Protein AF-0000000082636073 (afdb_homodimer)

Sequence (142 aa):
APAMPDKCCFNFQMRRIKKDNIVDCYATSPECPHRAVIFKVKNGKEICAQASRAWVKHYQETFKVSSFSLPAPAMPDKCCFNFQMRRIKKDNIVDCYATSPECPHRAVIFKVKNGKEICAQASRAWVKHYQETFKVSSFSLP

pLDDT: mean 90.77, std 14.3, range [39.78, 98.69]

Foldseek 3Di:
DDPDDWDEDPDADDDDDDLQQFDAKDWTDPPHPATWMWTQGPVGDIGTHHCPDDVNVVSNVVRVVVVVPPD/DDPDDWDEDPDADDDDDDLQQFDAKDWTDPPHPATWMWTQGPVGDIGTHHCPDDVNVVSNVVRVVVVVPPD

Structure (mmCIF, N/CA/C/O backbone):
data_AF-0000000082636073-model_v1
#
loop_
_entity.id
_entity.type
_entity.pdbx_description
1 polymer 'C-C motif chemokine'
#
loop_
_atom_site.group_PDB
_atom_site.id
_atom_site.type_symbol
_atom_site.label_atom_id
_atom_site.label_alt_id
_atom_site.label_comp_id
_atom_site.label_asym_id
_atom_site.label_entity_id
_atom_site.label_seq_id
_atom_site.pdbx_PDB_ins_code
_atom_site.Cartn_x
_atom_site.Cartn_y
_atom_site.Cartn_z
_atom_site.occupancy
_atom_site.B_iso_or_equiv
_atom_site.auth_seq_id
_atom_site.auth_comp_id
_atom_site.auth_asym_id
_atom_site.auth_atom_id
_atom_site.pdbx_PDB_model_num
ATOM 1 N N . ALA A 1 1 ? 13.719 11.953 2.66 1 72.88 1 ALA A N 1
ATOM 2 C CA . ALA A 1 1 ? 12.773 11.281 1.779 1 72.88 1 ALA A CA 1
ATOM 3 C C . ALA A 1 1 ? 11.359 11.32 2.365 1 72.88 1 ALA A C 1
ATOM 5 O O . ALA A 1 1 ? 11.188 11.266 3.584 1 72.88 1 ALA A O 1
ATOM 6 N N . PRO A 1 2 ? 10.391 11.516 1.385 1 85.62 2 PRO A N 1
ATOM 7 C CA . PRO A 1 2 ? 9.039 11.539 1.944 1 85.62 2 PRO A CA 1
ATOM 8 C C . PRO A 1 2 ? 8.656 10.227 2.627 1 85.62 2 PRO A C 1
ATOM 10 O O . PRO A 1 2 ? 9.148 9.164 2.242 1 85.62 2 PRO A O 1
ATOM 13 N N . ALA A 1 3 ? 7.93 10.289 3.734 1 96.31 3 ALA A N 1
ATOM 14 C CA . ALA A 1 3 ? 7.395 9.117 4.414 1 96.31 3 ALA A CA 1
ATOM 15 C C . ALA A 1 3 ? 6.281 8.469 3.594 1 96.31 3 ALA A C 1
ATOM 17 O O . ALA A 1 3 ? 5.102 8.766 3.801 1 96.31 3 ALA A O 1
ATOM 18 N N . MET A 1 4 ? 6.625 7.574 2.715 1 97.94 4 MET A N 1
ATOM 19 C CA . MET A 1 4 ? 5.641 6.934 1.846 1 97.94 4 MET A CA 1
ATOM 20 C C . MET A 1 4 ? 5.094 5.664 2.486 1 97.94 4 MET A C 1
ATOM 22 O O . MET A 1 4 ? 5.785 5.016 3.277 1 97.94 4 MET A O 1
ATOM 26 N N . PRO A 1 5 ? 3.922 5.348 2.182 1 98.44 5 PRO A N 1
ATOM 27 C CA . PRO A 1 5 ? 3.371 4.109 2.74 1 98.44 5 PRO A CA 1
ATOM 28 C C . PRO A 1 5 ? 3.904 2.859 2.047 1 98.44 5 PRO A C 1
ATOM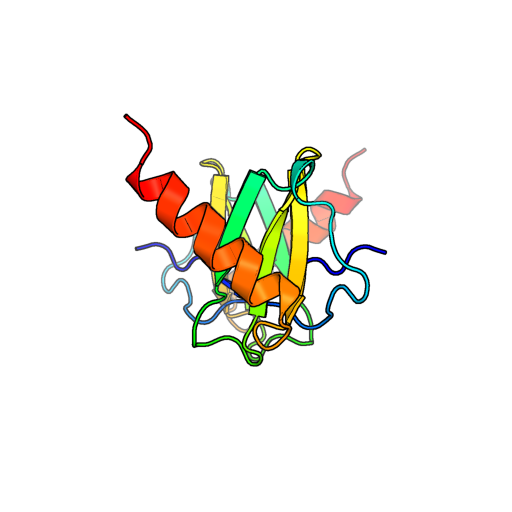 30 O O . PRO A 1 5 ? 4.328 2.922 0.89 1 98.44 5 PRO A O 1
ATOM 33 N N . ASP A 1 6 ? 3.967 1.8 2.773 1 97.88 6 ASP A N 1
ATOM 34 C CA . ASP A 1 6 ? 4.254 0.481 2.217 1 97.88 6 ASP A CA 1
ATOM 35 C C . ASP A 1 6 ? 2.967 -0.287 1.929 1 97.88 6 ASP A C 1
ATOM 37 O O . ASP A 1 6 ? 1.979 -0.146 2.652 1 97.88 6 ASP A O 1
ATOM 41 N N . LYS A 1 7 ? 2.941 -1.062 0.835 1 98 7 LYS A N 1
ATOM 42 C CA . LYS A 1 7 ? 1.84 -1.991 0.601 1 98 7 LYS A CA 1
ATOM 43 C C . LYS A 1 7 ? 2.014 -3.268 1.419 1 98 7 LYS A C 1
ATOM 45 O O . LYS A 1 7 ? 3.074 -3.893 1.386 1 98 7 LYS A O 1
ATOM 50 N N . CYS A 1 8 ? 1.02 -3.604 2.164 1 98.62 8 CYS A N 1
ATOM 51 C CA . CYS A 1 8 ? 1.027 -4.805 2.988 1 98.62 8 CYS A CA 1
ATOM 52 C C . CYS A 1 8 ? -0.166 -5.695 2.664 1 98.62 8 CYS A C 1
ATOM 54 O O . CYS A 1 8 ? -1.237 -5.203 2.311 1 98.62 8 CYS A O 1
ATOM 56 N N . CYS A 1 9 ? 0.047 -6.973 2.867 1 98.69 9 CYS A N 1
ATOM 57 C CA . CYS A 1 9 ? -1.002 -7.949 2.594 1 98.69 9 CYS A CA 1
ATOM 58 C C . CYS A 1 9 ? -1.584 -8.5 3.889 1 98.69 9 CYS A C 1
ATOM 60 O O . CYS A 1 9 ? -0.844 -8.945 4.77 1 98.69 9 CYS A O 1
ATOM 62 N N . PHE A 1 10 ? -2.977 -8.57 3.967 1 98.25 10 PHE A N 1
ATOM 63 C CA . PHE A 1 10 ? -3.646 -9.156 5.121 1 98.25 10 PHE A CA 1
ATOM 64 C C . PHE A 1 10 ? -4.59 -10.273 4.691 1 98.25 10 PHE A C 1
ATOM 66 O O . PHE A 1 10 ? -5.098 -11.023 5.527 1 98.25 10 PHE A O 1
ATOM 73 N N . ASN A 1 11 ? -4.844 -10.281 3.428 1 97.75 11 ASN A N 1
ATOM 74 C CA . ASN A 1 11 ? -5.535 -11.383 2.773 1 97.75 11 ASN A CA 1
ATOM 75 C C . ASN A 1 11 ? -4.754 -11.906 1.57 1 97.75 11 ASN A C 1
ATOM 77 O O . ASN A 1 11 ? -3.932 -11.18 1.002 1 97.75 11 ASN A O 1
ATOM 81 N N . PHE A 1 12 ? -5.129 -13.141 1.202 1 97.94 12 PHE A N 1
ATOM 82 C CA . PHE A 1 12 ? -4.266 -13.766 0.207 1 97.94 12 PHE A CA 1
ATOM 83 C C . PHE A 1 12 ? -5.094 -14.508 -0.837 1 97.94 12 PHE A C 1
ATOM 85 O O . PHE A 1 12 ? -6.078 -15.172 -0.501 1 97.94 12 PHE A O 1
ATOM 92 N N . GLN A 1 13 ? -4.594 -14.344 -2.027 1 97.06 13 GLN A N 1
ATOM 93 C CA . GLN A 1 13 ? -5.16 -15.078 -3.156 1 97.06 13 GLN A CA 1
ATOM 94 C C . GLN A 1 13 ? -5.07 -16.578 -2.936 1 97.06 13 GLN A C 1
ATOM 96 O O . GLN A 1 13 ? -3.982 -17.125 -2.725 1 97.06 13 GLN A O 1
ATOM 101 N N . MET A 1 14 ? -6.16 -17.234 -3.076 1 94.94 14 MET A N 1
ATOM 102 C CA . MET A 1 14 ? -6.172 -18.672 -2.832 1 94.94 14 MET A CA 1
ATOM 103 C C . MET A 1 14 ? -5.852 -19.453 -4.105 1 94.94 14 MET A C 1
ATOM 105 O O . MET A 1 14 ? -5.008 -20.344 -4.098 1 94.94 14 MET A O 1
ATOM 109 N N . ARG A 1 15 ? -6.418 -19.062 -5.215 1 95 15 ARG A N 1
ATOM 110 C CA . ARG A 1 15 ? -6.203 -19.75 -6.48 1 95 15 ARG A CA 1
ATOM 111 C C . ARG A 1 15 ? -4.969 -19.219 -7.195 1 95 15 ARG A C 1
ATOM 113 O O . ARG A 1 15 ? -4.66 -18.031 -7.102 1 95 15 ARG A O 1
ATOM 120 N N . ARG A 1 16 ? -4.398 -20.078 -7.949 1 95.94 16 ARG A N 1
ATOM 121 C CA . ARG A 1 16 ? -3.25 -19.672 -8.742 1 95.94 16 ARG A CA 1
ATOM 122 C C . ARG A 1 16 ? -3.66 -18.641 -9.805 1 95.94 16 ARG A C 1
ATOM 124 O O . ARG A 1 16 ? -4.727 -18.766 -10.406 1 95.94 16 ARG A O 1
ATOM 131 N N . ILE A 1 17 ? -2.783 -17.703 -10.055 1 95.75 17 ILE A N 1
ATOM 132 C CA . ILE A 1 17 ? -2.973 -16.703 -11.109 1 95.75 17 ILE A CA 1
ATOM 133 C C . ILE A 1 17 ? -2.299 -17.188 -12.398 1 95.75 17 ILE A C 1
ATOM 135 O O . ILE A 1 17 ? -1.154 -17.656 -12.367 1 95.75 17 ILE A O 1
ATOM 139 N N . LYS A 1 18 ? -3.061 -17.094 -13.453 1 95.88 18 LYS A N 1
ATOM 140 C CA . LYS A 1 18 ? -2.439 -17.453 -14.719 1 95.88 18 LYS A CA 1
ATOM 141 C C . LYS A 1 18 ? -1.185 -16.625 -14.984 1 95.88 18 LYS A C 1
ATOM 143 O O . LYS A 1 18 ? -1.211 -15.398 -14.875 1 95.88 18 LYS A O 1
ATOM 148 N N . LYS A 1 19 ? -0.219 -17.281 -15.312 1 94.06 19 LYS A N 1
ATOM 149 C CA . LYS A 1 19 ? 1.078 -16.625 -15.492 1 94.06 19 LYS A CA 1
ATOM 150 C C . LYS A 1 19 ? 0.996 -15.508 -16.516 1 94.06 19 LYS A C 1
ATOM 152 O O . LYS A 1 19 ? 1.583 -14.445 -16.328 1 94.06 19 LYS A O 1
ATOM 157 N N . ASP A 1 20 ? 0.242 -15.719 -17.578 1 94.06 20 ASP A N 1
ATOM 158 C CA . ASP A 1 20 ? 0.158 -14.766 -18.688 1 94.06 20 ASP A CA 1
ATOM 159 C C . ASP A 1 20 ? -0.524 -13.477 -18.25 1 94.06 20 ASP A C 1
ATOM 161 O O . ASP A 1 20 ? -0.428 -12.453 -18.938 1 94.06 20 ASP A O 1
ATOM 165 N N . ASN A 1 21 ? -1.184 -13.555 -17.125 1 95.81 21 ASN A N 1
ATOM 166 C CA . ASN A 1 21 ? -1.901 -12.375 -16.641 1 95.81 21 ASN A CA 1
ATOM 167 C C . ASN A 1 21 ? -1.02 -11.508 -15.742 1 95.81 21 ASN A C 1
ATOM 169 O O . ASN A 1 21 ? -1.39 -10.383 -15.406 1 95.81 21 ASN A O 1
ATOM 173 N N . ILE A 1 22 ? 0.136 -12.031 -15.445 1 95.69 22 ILE A N 1
ATOM 174 C CA . ILE A 1 22 ? 1.005 -11.344 -14.492 1 95.69 22 ILE A CA 1
ATOM 175 C C . ILE A 1 22 ? 1.966 -10.422 -15.242 1 95.69 22 ILE A C 1
ATOM 177 O O . ILE A 1 22 ? 2.613 -10.844 -16.203 1 95.69 22 ILE A O 1
ATOM 181 N N . VAL A 1 23 ? 2.082 -9.266 -14.781 1 94.94 23 VAL A N 1
ATOM 182 C CA . VAL A 1 23 ? 2.957 -8.266 -15.383 1 94.94 23 VAL A CA 1
ATOM 183 C C . VAL A 1 23 ? 4.246 -8.156 -14.57 1 94.94 23 VAL A C 1
ATOM 185 O O . VAL A 1 23 ? 5.332 -8 -15.141 1 94.94 23 VAL A O 1
ATOM 188 N N . ASP A 1 24 ? 4.16 -8.203 -13.297 1 94.81 24 ASP A N 1
ATOM 189 C CA . ASP A 1 24 ? 5.281 -8.039 -12.383 1 94.81 24 ASP A CA 1
ATOM 190 C C . ASP A 1 24 ? 4.938 -8.578 -10.992 1 94.81 24 ASP A C 1
ATOM 192 O O . ASP A 1 24 ? 3.783 -8.914 -10.719 1 94.81 24 ASP A O 1
ATOM 196 N N . CYS A 1 25 ? 6.043 -8.68 -10.195 1 96.69 25 CYS A N 1
ATOM 197 C CA . CYS A 1 25 ? 5.793 -9.016 -8.797 1 96.69 25 CYS A CA 1
ATOM 198 C C . CYS A 1 25 ? 6.922 -8.508 -7.91 1 96.69 25 CYS A C 1
ATOM 200 O O . CYS A 1 25 ? 8.031 -8.266 -8.383 1 96.69 25 CYS A O 1
ATOM 202 N N . TYR A 1 26 ? 6.555 -8.375 -6.602 1 96.19 26 TYR A N 1
ATOM 203 C CA . TYR A 1 26 ? 7.555 -7.945 -5.629 1 96.19 26 TYR A CA 1
ATOM 204 C C . TYR A 1 26 ? 7.16 -8.367 -4.219 1 96.19 26 TYR A C 1
ATOM 206 O O . TYR A 1 26 ? 5.977 -8.555 -3.926 1 96.19 26 TYR A O 1
ATOM 214 N N . ALA A 1 27 ? 8.133 -8.547 -3.439 1 96.62 27 ALA A N 1
ATOM 215 C CA . ALA A 1 27 ? 7.891 -8.906 -2.047 1 96.62 27 ALA A CA 1
ATOM 216 C C . ALA A 1 27 ? 7.473 -7.691 -1.227 1 96.62 27 ALA A C 1
ATOM 218 O O . ALA A 1 27 ? 7.895 -6.566 -1.514 1 96.62 27 ALA A O 1
ATOM 219 N N . THR A 1 28 ? 6.641 -7.914 -0.205 1 97.19 28 THR A N 1
ATOM 220 C CA . THR A 1 28 ? 6.262 -6.84 0.706 1 97.19 28 THR A CA 1
ATOM 221 C C . THR A 1 28 ? 7.422 -6.484 1.631 1 97.19 28 THR A C 1
ATOM 223 O O . THR A 1 28 ? 8.352 -7.277 1.809 1 97.19 28 THR A O 1
ATOM 226 N N . SER A 1 29 ? 7.359 -5.289 2.178 1 96.12 29 SER A N 1
ATOM 227 C CA . SER A 1 29 ? 8.391 -4.805 3.092 1 96.12 29 SER A CA 1
ATOM 228 C C . SER A 1 29 ? 8.531 -5.723 4.301 1 96.12 29 SER A C 1
ATOM 230 O O . SER A 1 29 ? 7.547 -6.293 4.773 1 96.12 29 SER A O 1
ATOM 232 N N . PRO A 1 30 ? 9.773 -5.852 4.84 1 96.56 30 PRO A N 1
ATOM 233 C CA . PRO A 1 30 ? 9.969 -6.656 6.051 1 96.56 30 PRO A CA 1
ATOM 234 C C . PRO A 1 30 ? 9.227 -6.098 7.258 1 96.56 30 PRO A C 1
ATOM 236 O O . PRO A 1 30 ? 9.062 -6.797 8.266 1 96.56 30 PRO A O 1
ATOM 239 N N . GLU A 1 31 ? 8.75 -4.879 7.219 1 96.88 31 GLU A N 1
ATOM 240 C CA . GLU A 1 31 ? 8.023 -4.258 8.32 1 96.88 31 GLU A CA 1
ATOM 241 C C . GLU A 1 31 ? 6.574 -4.742 8.367 1 96.88 31 GLU A C 1
ATOM 243 O O . GLU A 1 31 ? 5.906 -4.617 9.398 1 96.88 31 GLU A O 1
ATOM 248 N N . CYS A 1 32 ? 6.168 -5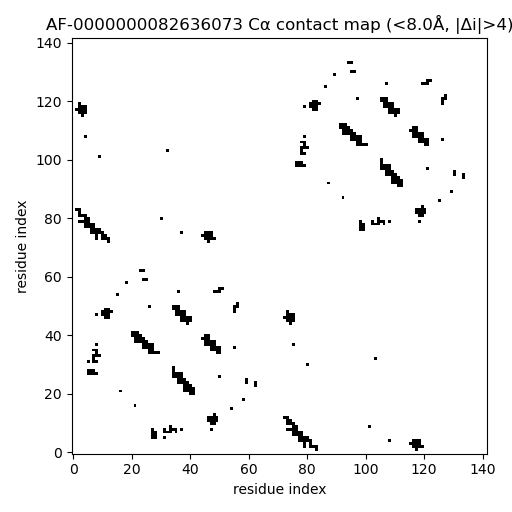.262 7.238 1 98.12 32 CYS A N 1
ATOM 249 C CA . CYS A 1 32 ? 4.793 -5.746 7.188 1 98.12 32 CYS A CA 1
ATOM 250 C C . CYS A 1 32 ? 4.609 -6.961 8.086 1 98.12 32 CYS A C 1
ATOM 252 O O . CYS A 1 32 ? 5.508 -7.797 8.203 1 98.12 32 CYS A O 1
ATOM 254 N N . PRO A 1 33 ? 3.393 -7.125 8.688 1 96.81 33 PRO A N 1
ATOM 255 C CA . PRO A 1 33 ? 3.164 -8.234 9.617 1 96.81 33 PRO A CA 1
ATOM 256 C C . PRO A 1 33 ? 3.295 -9.602 8.945 1 96.81 33 PRO A C 1
ATOM 258 O O . PRO A 1 33 ? 3.643 -10.586 9.602 1 96.81 33 PRO A O 1
ATOM 261 N N . HIS A 1 34 ? 2.941 -9.641 7.668 1 97 34 HIS A N 1
ATOM 262 C CA . HIS A 1 34 ? 2.979 -10.922 6.965 1 97 34 HIS A CA 1
ATOM 263 C C . HIS A 1 34 ? 3.941 -10.867 5.785 1 97 34 HIS A C 1
ATOM 265 O O . HIS A 1 34 ? 3.99 -9.875 5.059 1 97 34 HIS A O 1
ATOM 271 N N . ARG A 1 35 ? 4.66 -11.945 5.613 1 95.19 35 ARG A N 1
ATOM 272 C CA . ARG A 1 35 ? 5.477 -12.109 4.414 1 95.19 35 ARG A CA 1
ATOM 273 C C . ARG A 1 35 ? 4.617 -12.5 3.217 1 95.19 35 ARG A C 1
ATOM 275 O O . ARG A 1 35 ? 3.885 -13.492 3.268 1 95.19 35 ARG A O 1
ATOM 282 N N . ALA A 1 36 ? 4.715 -11.633 2.168 1 98.06 36 ALA A N 1
ATOM 283 C CA . ALA A 1 36 ? 3.836 -11.859 1.022 1 98.06 36 ALA A CA 1
ATOM 284 C C . ALA A 1 36 ? 4.496 -11.391 -0.272 1 98.06 36 ALA A C 1
ATOM 286 O O . ALA A 1 36 ? 5.531 -10.719 -0.243 1 98.06 36 ALA A O 1
ATOM 287 N N . VAL A 1 37 ? 3.955 -11.805 -1.29 1 97.94 37 VAL A N 1
ATOM 288 C CA . VAL A 1 37 ? 4.297 -11.328 -2.629 1 97.94 37 VAL A CA 1
ATOM 289 C C . VAL A 1 37 ? 3.078 -10.672 -3.271 1 97.94 37 VAL A C 1
ATOM 291 O O . VAL A 1 37 ? 1.963 -11.188 -3.178 1 97.94 37 VAL A O 1
ATOM 294 N N . ILE A 1 38 ? 3.316 -9.539 -3.842 1 98.19 38 ILE A N 1
ATOM 295 C CA . ILE A 1 38 ? 2.271 -8.836 -4.574 1 98.19 38 ILE A CA 1
ATOM 296 C C . ILE A 1 38 ? 2.473 -9.023 -6.078 1 98.19 38 ILE A C 1
ATOM 298 O O . ILE A 1 38 ? 3.547 -8.727 -6.605 1 98.19 38 ILE A O 1
ATOM 302 N N . PHE A 1 39 ? 1.411 -9.508 -6.742 1 97.69 39 PHE A N 1
ATOM 303 C CA . PHE A 1 39 ? 1.417 -9.641 -8.195 1 97.69 39 PHE A CA 1
ATOM 304 C C . PHE A 1 39 ? 0.637 -8.508 -8.844 1 97.69 39 PHE A C 1
ATOM 306 O O . PHE A 1 39 ? -0.511 -8.242 -8.484 1 97.69 39 PHE A O 1
ATOM 313 N N . LYS A 1 40 ? 1.316 -7.824 -9.719 1 97.31 40 LYS A N 1
ATOM 314 C CA . LYS A 1 40 ? 0.618 -6.895 -10.602 1 97.31 40 LYS A CA 1
ATOM 315 C C . LYS A 1 40 ? 0.091 -7.605 -11.844 1 97.31 40 LYS A C 1
ATOM 317 O O . LYS A 1 40 ? 0.854 -8.25 -12.562 1 97.31 40 LYS A O 1
ATOM 322 N N . VAL A 1 41 ? -1.224 -7.418 -12.086 1 96.81 41 VAL A N 1
ATOM 323 C CA . VAL A 1 41 ? -1.813 -8.141 -13.203 1 96.81 41 VAL A CA 1
ATOM 324 C C . VAL A 1 41 ? -2.145 -7.16 -14.328 1 96.81 41 VAL A C 1
ATOM 326 O O . VAL A 1 41 ? -2.068 -5.945 -14.148 1 96.81 41 VAL A O 1
ATOM 329 N N . LYS A 1 42 ? -2.426 -7.609 -15.492 1 96.19 42 LYS A N 1
ATOM 330 C CA . LYS A 1 42 ? -2.596 -6.836 -16.719 1 96.19 42 LYS A CA 1
ATOM 331 C C . LYS A 1 42 ? -3.674 -5.77 -16.547 1 96.19 42 LYS A C 1
ATOM 333 O O . LYS A 1 42 ? -3.574 -4.68 -17.125 1 96.19 42 LYS A O 1
ATOM 338 N N . ASN A 1 43 ? -4.676 -5.996 -15.742 1 94.56 43 ASN A N 1
ATOM 339 C CA . ASN A 1 43 ? -5.742 -5.016 -15.57 1 94.56 43 ASN A CA 1
ATOM 340 C C . ASN A 1 43 ? -5.355 -3.936 -14.562 1 94.56 43 ASN A C 1
ATOM 342 O O . ASN A 1 43 ? -6.176 -3.09 -14.203 1 94.56 43 ASN A O 1
ATOM 346 N N . GLY A 1 44 ? -4.18 -4.027 -13.969 1 94.69 44 GLY A N 1
ATOM 347 C CA . GLY A 1 44 ? -3.635 -2.984 -13.117 1 94.69 44 GLY A CA 1
ATOM 348 C C . GLY A 1 44 ? -3.809 -3.27 -11.633 1 94.69 44 GLY A C 1
ATOM 349 O O . GLY A 1 44 ? -3.299 -2.531 -10.789 1 94.69 44 GLY A O 1
ATOM 350 N N . LYS A 1 45 ? -4.465 -4.383 -11.445 1 96.38 45 LYS A N 1
ATOM 351 C CA . LYS A 1 45 ? -4.727 -4.73 -10.055 1 96.38 45 LYS A CA 1
ATOM 352 C C . LYS A 1 45 ? -3.506 -5.395 -9.414 1 96.38 45 LYS A C 1
ATOM 354 O O . LYS A 1 45 ? -2.631 -5.902 -10.117 1 96.38 45 LYS A O 1
ATOM 359 N N . GLU A 1 46 ? -3.439 -5.281 -8.109 1 98 46 GLU A N 1
ATOM 360 C CA . GLU A 1 46 ? -2.422 -5.953 -7.309 1 98 46 GLU A CA 1
ATOM 361 C C . GLU A 1 46 ? -3.045 -7.012 -6.398 1 98 46 GLU A C 1
ATOM 363 O O . GLU A 1 46 ? -4.035 -6.742 -5.715 1 98 46 GLU A O 1
ATOM 368 N N . ILE A 1 47 ? -2.361 -8.141 -6.512 1 98.25 47 ILE A N 1
ATOM 369 C CA . ILE A 1 47 ? -2.951 -9.281 -5.82 1 98.25 47 ILE A CA 1
ATOM 370 C C . ILE A 1 47 ? -1.938 -9.867 -4.844 1 98.25 47 ILE A C 1
ATOM 372 O O . ILE A 1 47 ? -0.8 -10.164 -5.219 1 98.25 47 ILE A O 1
ATOM 376 N N . CYS A 1 48 ? -2.389 -10.023 -3.662 1 98.62 48 CYS A N 1
ATOM 377 C CA . CYS A 1 48 ? -1.546 -10.586 -2.611 1 98.62 48 CYS A CA 1
ATOM 378 C C . CYS A 1 48 ? -1.505 -12.102 -2.701 1 98.62 48 CYS A C 1
ATOM 380 O O . CYS A 1 48 ? -2.547 -12.75 -2.826 1 98.62 48 CYS A O 1
ATOM 382 N N . ALA A 1 49 ? -0.351 -12.656 -2.553 1 98.25 49 ALA A N 1
ATOM 383 C CA . ALA A 1 49 ? -0.177 -14.102 -2.477 1 98.25 49 ALA A CA 1
ATOM 384 C C . ALA A 1 49 ? 0.821 -14.477 -1.385 1 98.25 49 ALA A C 1
ATOM 386 O O . ALA A 1 49 ? 1.787 -13.75 -1.142 1 98.25 49 ALA A O 1
ATOM 387 N N . GLN A 1 50 ? 0.588 -15.594 -0.76 1 97.12 50 GLN A N 1
ATOM 388 C CA . GLN A 1 50 ? 1.483 -16.078 0.283 1 97.12 50 GLN A CA 1
ATOM 389 C C . GLN A 1 50 ? 2.822 -16.516 -0.302 1 97.12 50 GLN A C 1
ATOM 391 O O . GLN A 1 50 ? 2.867 -17.406 -1.166 1 97.12 50 GLN A O 1
ATOM 396 N N . ALA A 1 51 ? 3.852 -16.031 0.233 1 96.44 51 ALA A N 1
ATOM 397 C CA . ALA A 1 51 ? 5.191 -16.219 -0.314 1 96.44 51 ALA A CA 1
ATOM 398 C C . ALA A 1 51 ? 5.605 -17.688 -0.226 1 96.44 51 ALA A C 1
ATOM 400 O O . ALA A 1 51 ? 6.477 -18.141 -0.972 1 96.44 51 ALA A O 1
ATOM 401 N N . SER A 1 52 ? 5.012 -18.422 0.672 1 96.12 52 SER A N 1
ATOM 402 C CA . SER A 1 52 ? 5.438 -19.781 0.936 1 96.12 52 SER A CA 1
ATOM 403 C C . SER A 1 52 ? 4.844 -20.75 -0.079 1 96.12 52 SER A C 1
ATOM 405 O O . SER A 1 52 ? 5.27 -21.906 -0.167 1 96.12 52 SER A O 1
ATOM 407 N N . ARG A 1 53 ? 3.896 -20.375 -0.82 1 96.25 53 ARG A N 1
ATOM 408 C CA . ARG A 1 53 ? 3.238 -21.266 -1.773 1 96.25 53 ARG A CA 1
ATOM 409 C C . ARG A 1 53 ? 4.16 -21.594 -2.943 1 96.25 53 ARG A C 1
ATOM 411 O O . ARG A 1 53 ? 4.852 -20.703 -3.463 1 96.25 53 ARG A O 1
ATOM 418 N N . ALA A 1 54 ? 4.023 -22.781 -3.473 1 95.75 54 ALA A N 1
ATOM 419 C CA . ALA A 1 54 ? 4.953 -23.25 -4.492 1 95.75 54 ALA A CA 1
ATOM 420 C C . ALA A 1 54 ? 4.82 -22.453 -5.781 1 95.75 54 ALA A C 1
ATOM 422 O O . ALA A 1 54 ? 5.824 -22.062 -6.383 1 95.75 54 ALA A O 1
ATOM 423 N N . TRP A 1 55 ? 3.629 -22.312 -6.227 1 95.88 55 TRP A N 1
ATOM 424 C CA . TRP A 1 55 ? 3.461 -21.609 -7.496 1 95.88 55 TRP A CA 1
ATOM 425 C C . TRP A 1 55 ? 3.938 -20.156 -7.387 1 95.88 55 TRP A C 1
ATOM 427 O O . TRP A 1 55 ? 4.387 -19.562 -8.367 1 95.88 55 TRP A O 1
ATOM 437 N N . VAL A 1 56 ? 3.807 -19.469 -6.172 1 97.12 56 VAL A N 1
ATOM 438 C CA . VAL A 1 56 ? 4.27 -18.109 -5.941 1 97.12 56 VAL A CA 1
ATOM 439 C C . VAL A 1 56 ? 5.789 -18.047 -6.086 1 97.12 56 VAL A C 1
ATOM 441 O O . VAL A 1 56 ? 6.316 -17.188 -6.789 1 97.12 56 VAL A O 1
ATOM 444 N N . LYS A 1 57 ? 6.434 -19 -5.453 1 95.19 57 LYS A N 1
ATOM 445 C CA . LYS A 1 57 ? 7.891 -19.062 -5.539 1 95.19 57 LYS A CA 1
ATOM 446 C C . LYS A 1 57 ? 8.352 -19.219 -6.984 1 95.19 57 LYS A C 1
ATOM 448 O O . LYS A 1 57 ? 9.289 -18.562 -7.422 1 95.19 57 LYS A O 1
ATOM 453 N N . HIS A 1 58 ? 7.672 -20.031 -7.68 1 93.81 58 HIS A N 1
ATOM 454 C CA . HIS A 1 58 ? 8.016 -20.297 -9.078 1 93.81 58 HIS A CA 1
ATOM 455 C C . HIS A 1 58 ? 7.848 -19.031 -9.922 1 93.81 58 HIS A C 1
ATOM 457 O O . HIS A 1 58 ? 8.727 -18.703 -10.719 1 93.81 58 HIS A O 1
ATOM 463 N N . TYR A 1 59 ? 6.809 -18.359 -9.773 1 94.44 59 TYR A N 1
ATOM 464 C CA . TYR A 1 59 ? 6.555 -17.141 -10.539 1 94.44 59 TYR A CA 1
ATOM 465 C C . TYR A 1 59 ? 7.574 -16.062 -10.203 1 94.44 59 TYR A C 1
ATOM 467 O O . TYR A 1 59 ? 8.047 -15.344 -11.086 1 94.44 59 TYR A O 1
ATOM 475 N N . GLN A 1 60 ? 7.906 -15.898 -8.898 1 93.5 60 GLN A N 1
ATOM 476 C CA . GLN A 1 60 ? 8.883 -14.906 -8.469 1 93.5 60 GLN A CA 1
ATOM 477 C C . GLN A 1 60 ? 10.234 -15.141 -9.141 1 93.5 60 GLN A C 1
ATOM 479 O O . GLN A 1 60 ? 10.883 -14.188 -9.578 1 93.5 60 GLN A O 1
ATOM 484 N N . GLU A 1 61 ? 10.562 -16.359 -9.133 1 89.44 61 GLU A N 1
ATOM 485 C CA . GLU A 1 61 ? 11.836 -16.719 -9.75 1 89.44 61 GLU A CA 1
ATOM 486 C C . GLU A 1 61 ? 11.828 -16.422 -11.242 1 89.44 61 GLU A C 1
ATOM 488 O O . GLU A 1 61 ? 12.836 -15.953 -11.797 1 89.44 61 GLU A O 1
ATOM 493 N N . THR A 1 62 ? 10.797 -16.609 -11.875 1 86.44 62 THR A N 1
ATOM 494 C CA . THR A 1 62 ? 10.68 -16.375 -13.312 1 86.44 62 THR A CA 1
ATOM 495 C C . THR A 1 62 ? 10.711 -14.883 -13.633 1 86.44 62 THR A C 1
ATOM 497 O O . THR A 1 62 ? 11.359 -14.469 -14.594 1 86.44 62 THR A O 1
ATOM 500 N N . PHE A 1 63 ? 10.055 -14.047 -12.922 1 83.69 63 PHE A N 1
ATOM 501 C CA . PHE A 1 63 ? 10 -12.609 -13.164 1 83.69 63 PHE A CA 1
ATOM 502 C C . PHE A 1 63 ? 11.305 -11.938 -12.766 1 83.69 63 PHE A C 1
ATOM 504 O O . PHE A 1 63 ? 11.758 -11 -13.43 1 83.69 63 PHE A O 1
ATOM 511 N N . LYS A 1 64 ? 11.891 -12.227 -11.633 1 70.19 64 LYS A N 1
ATOM 512 C CA . LYS A 1 64 ? 13.195 -11.688 -11.25 1 70.19 64 LYS A CA 1
ATOM 513 C C . LYS A 1 64 ? 14.227 -11.906 -12.359 1 70.19 64 LYS A C 1
ATOM 515 O O . LYS A 1 64 ? 15.008 -11.008 -12.672 1 70.19 64 LYS A O 1
ATOM 520 N N . VAL A 1 65 ? 14.227 -13.047 -12.844 1 62.59 65 VAL A N 1
ATOM 521 C CA . VAL A 1 65 ? 15.156 -13.398 -13.914 1 62.59 65 VAL A CA 1
ATOM 522 C C . VAL A 1 65 ? 14.805 -12.617 -15.18 1 62.59 65 VAL A C 1
ATOM 524 O O . VAL A 1 65 ? 15.688 -12.133 -15.883 1 62.59 65 VAL A O 1
ATOM 527 N N . SER A 1 66 ? 13.594 -12.438 -15.344 1 60.06 66 SER A N 1
ATOM 528 C CA . SER A 1 66 ? 13.195 -11.719 -16.547 1 60.06 66 SER A CA 1
ATOM 529 C C . SER A 1 66 ? 13.523 -10.234 -16.438 1 60.06 66 SER A C 1
ATOM 531 O O . SER A 1 66 ? 13.812 -9.578 -17.438 1 60.06 66 SER A O 1
ATOM 533 N N . SER A 1 67 ? 13.297 -9.703 -15.227 1 57.62 67 SER A N 1
ATOM 534 C CA . SER A 1 67 ? 13.672 -8.305 -15.07 1 57.62 67 SER A CA 1
ATOM 535 C C . SER A 1 67 ? 15.164 -8.094 -15.312 1 57.62 67 SER A C 1
ATOM 537 O O . SER A 1 67 ? 15.586 -7.008 -15.703 1 57.62 67 SER A O 1
ATOM 539 N N . PHE A 1 68 ? 16.047 -9.016 -15.008 1 52.28 68 PHE A N 1
ATOM 540 C CA . PHE A 1 68 ? 17.453 -8.906 -15.367 1 52.28 68 PHE A CA 1
ATOM 541 C C . PHE A 1 68 ? 17.656 -9.156 -16.859 1 52.28 68 PHE A C 1
ATOM 543 O O . PHE A 1 68 ? 18.594 -8.648 -17.453 1 52.28 68 PHE A O 1
ATOM 550 N N . SER A 1 69 ? 16.891 -10.023 -17.422 1 40.97 69 SER A N 1
ATOM 551 C CA . SER A 1 69 ? 17.156 -10.328 -18.828 1 40.97 69 SER A CA 1
ATOM 552 C C . SER A 1 69 ? 16.5 -9.297 -19.75 1 40.97 69 SER A C 1
ATOM 554 O O . SER A 1 69 ? 16.297 -9.555 -20.938 1 40.97 69 SER A O 1
ATOM 556 N N . LEU A 1 70 ? 15.883 -8.312 -19.25 1 42.66 70 LEU A N 1
ATOM 557 C CA . LEU A 1 70 ? 15.508 -7.375 -20.312 1 42.66 70 LEU A CA 1
ATOM 558 C C . LEU A 1 70 ? 16.734 -6.871 -21.047 1 42.66 70 LEU A C 1
ATOM 560 O O . LEU A 1 70 ? 17.703 -6.426 -20.422 1 42.66 70 LEU A O 1
ATOM 564 N N . PRO A 1 71 ? 16.844 -7.184 -22.469 1 40.03 71 PRO A N 1
ATOM 565 C CA . PRO A 1 71 ? 18 -6.75 -23.266 1 40.03 71 PRO A CA 1
ATOM 566 C C . PRO A 1 71 ? 18.219 -5.238 -23.203 1 40.03 71 PRO A C 1
ATOM 568 O O . PRO A 1 71 ? 17.266 -4.477 -23.031 1 40.03 71 PRO A O 1
ATOM 571 N N . ALA B 1 1 ? -13.547 -11.32 -4.004 1 72.25 1 ALA B N 1
ATOM 572 C CA . ALA B 1 1 ? -12.781 -10.117 -4.293 1 72.25 1 ALA B CA 1
ATOM 573 C C . ALA B 1 1 ? -11.281 -10.398 -4.262 1 72.25 1 ALA B C 1
ATOM 575 O O . ALA B 1 1 ? -10.812 -11.227 -3.475 1 72.25 1 ALA B O 1
ATOM 576 N N . PRO B 1 2 ? -10.602 -9.672 -5.246 1 85.06 2 PRO B N 1
ATOM 577 C CA . PRO B 1 2 ? -9.164 -9.93 -5.207 1 85.06 2 PRO B CA 1
ATOM 578 C C . PRO B 1 2 ? -8.523 -9.5 -3.891 1 85.06 2 PRO B C 1
ATOM 580 O O . PRO B 1 2 ? -8.984 -8.555 -3.256 1 85.06 2 PRO B O 1
ATOM 583 N N . ALA B 1 3 ? -7.578 -10.289 -3.389 1 96.25 3 ALA B N 1
ATOM 584 C CA . ALA B 1 3 ? -6.805 -9.922 -2.205 1 96.25 3 ALA B CA 1
ATOM 585 C C . ALA B 1 3 ? -5.852 -8.766 -2.506 1 96.25 3 ALA B C 1
ATOM 587 O O . ALA B 1 3 ? -4.699 -8.992 -2.885 1 96.25 3 ALA B O 1
ATOM 588 N N . MET B 1 4 ? -6.301 -7.555 -2.311 1 97.94 4 MET B N 1
ATOM 589 C CA . MET B 1 4 ? -5.48 -6.387 -2.613 1 97.94 4 MET B CA 1
ATOM 590 C C . MET B 1 4 ? -4.672 -5.957 -1.392 1 9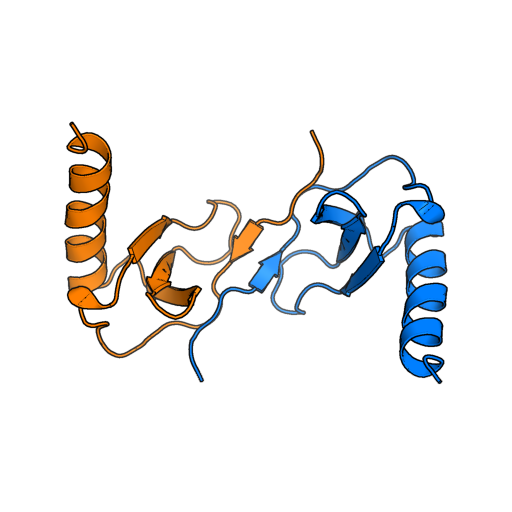7.94 4 MET B C 1
ATOM 592 O O . MET B 1 4 ? -5.09 -6.184 -0.255 1 97.94 4 MET B O 1
ATOM 596 N N . PRO B 1 5 ? -3.588 -5.387 -1.609 1 98.44 5 PRO B N 1
ATOM 597 C CA . PRO B 1 5 ? -2.799 -4.922 -0.466 1 98.44 5 PRO B CA 1
ATOM 598 C C . PRO B 1 5 ? -3.348 -3.637 0.146 1 98.44 5 PRO B C 1
ATOM 600 O O . PRO B 1 5 ? -4.035 -2.871 -0.534 1 98.44 5 PRO B O 1
ATOM 603 N N . ASP B 1 6 ? -3.129 -3.463 1.392 1 97.88 6 ASP B N 1
ATOM 604 C CA . ASP B 1 6 ? -3.398 -2.205 2.08 1 97.88 6 ASP B CA 1
ATOM 605 C C . ASP B 1 6 ? -2.139 -1.345 2.162 1 97.88 6 ASP B C 1
ATOM 607 O O . ASP B 1 6 ? -1.028 -1.869 2.271 1 97.88 6 ASP B O 1
ATOM 611 N N . LYS B 1 7 ? -2.283 -0.036 2.043 1 98 7 LYS B N 1
ATOM 612 C CA . LYS B 1 7 ? -1.174 0.869 2.326 1 98 7 LYS B CA 1
ATOM 613 C C . LYS B 1 7 ? -1.02 1.098 3.826 1 98 7 LYS B C 1
ATOM 615 O O . LYS B 1 7 ? -1.988 1.434 4.512 1 98 7 LYS B O 1
ATOM 620 N N . CYS B 1 8 ? 0.151 0.889 4.324 1 98.62 8 CYS B N 1
ATOM 621 C CA . CYS B 1 8 ? 0.459 1.083 5.738 1 98.62 8 CYS B CA 1
ATOM 622 C C . CYS B 1 8 ? 1.633 2.039 5.914 1 98.62 8 CYS B C 1
ATOM 624 O O . CYS B 1 8 ? 2.533 2.082 5.074 1 98.62 8 CYS B O 1
ATOM 626 N N . CYS B 1 9 ? 1.61 2.719 7.023 1 98.69 9 CYS B N 1
ATOM 627 C CA . CYS B 1 9 ? 2.668 3.676 7.332 1 98.69 9 CYS B CA 1
ATOM 628 C C . CYS B 1 9 ? 3.588 3.143 8.422 1 98.69 9 CYS B C 1
ATOM 630 O O . CYS B 1 9 ? 3.119 2.707 9.477 1 98.69 9 CYS B O 1
ATOM 632 N N . PHE B 1 10 ? 4.953 3.271 8.211 1 98.25 10 PHE B N 1
ATOM 633 C CA . PHE B 1 10 ? 5.93 2.877 9.219 1 98.25 10 PHE B CA 1
ATOM 634 C C . PHE B 1 10 ? 6.863 4.035 9.547 1 98.25 10 PHE B C 1
ATOM 636 O O . PHE B 1 10 ? 7.637 3.961 10.508 1 98.25 10 PHE B O 1
ATOM 643 N N . ASN B 1 11 ? 6.812 5.004 8.703 1 97.75 11 ASN B N 1
ATOM 644 C CA . ASN B 1 11 ? 7.449 6.297 8.945 1 97.75 11 ASN B CA 1
ATOM 645 C C . ASN B 1 11 ? 6.473 7.449 8.742 1 97.75 11 ASN B C 1
ATOM 647 O O . ASN B 1 11 ? 5.473 7.309 8.039 1 97.75 11 ASN B O 1
ATOM 651 N N . PHE B 1 12 ? 6.887 8.594 9.336 1 97.94 12 PHE B N 1
ATOM 652 C CA . PHE B 1 12 ? 5.887 9.656 9.367 1 97.94 12 PHE B CA 1
ATOM 653 C C . PHE B 1 12 ? 6.527 11.008 9.062 1 97.94 12 PHE B C 1
ATOM 655 O O . PHE B 1 12 ? 7.629 11.297 9.531 1 97.94 12 PHE B O 1
ATOM 662 N N . GLN B 1 13 ? 5.75 11.727 8.312 1 97.06 13 GLN B N 1
ATOM 663 C CA . GLN B 1 13 ? 6.109 13.109 8.016 1 97.06 13 GLN B CA 1
ATOM 664 C C . GLN B 1 13 ? 6.219 13.938 9.297 1 97.06 13 GLN B C 1
ATOM 666 O O . GLN B 1 13 ? 5.262 14.023 10.07 1 97.06 13 GLN B O 1
ATOM 671 N N . MET B 1 14 ? 7.32 14.594 9.445 1 94.88 14 MET B N 1
ATOM 672 C CA . MET B 1 14 ? 7.527 15.375 10.664 1 94.88 14 MET B CA 1
ATOM 673 C C . MET B 1 14 ? 7.008 16.797 10.5 1 94.88 14 MET B C 1
ATOM 675 O O . MET B 1 14 ? 6.281 17.297 11.359 1 94.88 14 MET B O 1
ATOM 679 N N . ARG B 1 15 ? 7.266 17.422 9.398 1 95.06 15 ARG B N 1
ATOM 680 C CA . ARG B 1 15 ? 6.844 18.797 9.148 1 95.06 15 ARG B CA 1
ATOM 681 C C . ARG B 1 15 ? 5.434 18.844 8.578 1 95.06 15 ARG B C 1
ATOM 683 O O . ARG B 1 15 ? 5.031 17.953 7.828 1 95.06 15 ARG B O 1
ATOM 690 N N . ARG B 1 16 ? 4.809 19.891 8.883 1 96.06 16 ARG B N 1
ATOM 691 C CA . ARG B 1 16 ? 3.475 20.094 8.328 1 96.06 16 ARG B CA 1
ATOM 692 C C . ARG B 1 16 ? 3.525 20.234 6.809 1 96.06 16 ARG B C 1
ATOM 694 O O . ARG B 1 16 ? 4.441 20.859 6.27 1 96.06 16 ARG B O 1
ATOM 701 N N . ILE B 1 17 ? 2.51 19.703 6.145 1 95.75 17 ILE B N 1
ATOM 702 C CA . ILE B 1 17 ? 2.352 19.844 4.703 1 95.75 17 ILE B CA 1
ATOM 703 C C . ILE B 1 17 ? 1.46 21.047 4.398 1 95.75 17 ILE B C 1
ATOM 705 O O . ILE B 1 17 ? 0.406 21.219 5.02 1 95.75 17 ILE B O 1
ATOM 709 N N . LYS B 1 18 ? 1.95 21.844 3.475 1 95.88 18 LYS B N 1
ATOM 710 C CA . LYS B 1 18 ? 1.101 22.969 3.088 1 95.88 18 LYS B CA 1
ATOM 711 C C . LYS B 1 18 ? -0.262 22.484 2.6 1 95.88 18 LYS B C 1
ATOM 713 O O . LYS B 1 18 ? -0.343 21.594 1.752 1 95.88 18 LYS B O 1
ATOM 718 N N . LYS B 1 19 ? -1.213 23.047 3.1 1 94.12 19 LYS B N 1
ATOM 719 C CA . LYS B 1 19 ? -2.574 22.609 2.807 1 94.12 19 LYS B CA 1
ATOM 720 C C . LYS B 1 19 ? -2.852 22.641 1.307 1 94.12 19 LYS B C 1
ATOM 722 O O . LYS B 1 19 ? -3.488 21.719 0.77 1 94.12 19 LYS B O 1
ATOM 727 N N . ASP B 1 20 ? -2.328 23.641 0.612 1 94 20 ASP B N 1
ATOM 728 C CA . ASP B 1 20 ? -2.602 23.844 -0.808 1 94 20 ASP B CA 1
ATOM 729 C C . ASP B 1 20 ? -1.982 22.719 -1.646 1 94 20 ASP B C 1
ATOM 731 O O . ASP B 1 20 ? -2.344 22.547 -2.811 1 94 20 ASP B O 1
ATOM 735 N N . ASN B 1 21 ? -1.077 22.031 -1.039 1 95.81 21 ASN B N 1
ATOM 736 C CA . ASN B 1 21 ? -0.399 20.953 -1.771 1 95.81 21 ASN B CA 1
ATOM 737 C C . ASN B 1 21 ? -1.14 19.625 -1.643 1 95.81 21 ASN B C 1
ATOM 739 O O . ASN B 1 21 ? -0.826 18.672 -2.346 1 95.81 21 ASN B O 1
ATOM 743 N N . ILE B 1 22 ? -2.135 19.625 -0.795 1 95.69 22 ILE B N 1
ATOM 744 C CA . ILE B 1 22 ? -2.83 18.375 -0.499 1 95.69 22 ILE B CA 1
ATOM 745 C C . ILE B 1 22 ? -4.027 18.219 -1.431 1 95.69 22 ILE B C 1
ATOM 747 O O . ILE B 1 22 ? -4.832 19.156 -1.579 1 95.69 22 ILE B O 1
ATOM 751 N N . VAL B 1 23 ? -4.152 17.109 -1.966 1 95 23 VAL B N 1
ATOM 752 C CA . VAL B 1 23 ? -5.242 16.797 -2.885 1 95 23 VAL B CA 1
ATOM 753 C C . VAL B 1 23 ? -6.316 15.984 -2.156 1 95 23 VAL B C 1
ATOM 755 O O . VAL B 1 23 ? -7.516 16.203 -2.377 1 95 23 VAL B O 1
ATOM 758 N N . ASP B 1 24 ? -5.934 15.07 -1.342 1 94.75 24 ASP B N 1
ATOM 759 C CA . ASP B 1 24 ? -6.828 14.172 -0.621 1 94.75 24 ASP B CA 1
ATOM 760 C C . ASP B 1 24 ? -6.121 13.531 0.575 1 94.75 24 ASP B C 1
ATOM 762 O O . ASP B 1 24 ? -4.91 13.68 0.735 1 94.75 24 ASP B O 1
ATOM 766 N N . CYS B 1 25 ? -6.977 12.883 1.393 1 96.5 25 CYS B N 1
ATOM 767 C CA . CYS B 1 25 ? -6.383 12.102 2.469 1 96.5 25 CYS B CA 1
ATOM 768 C C . CYS B 1 25 ? -7.32 10.992 2.918 1 96.5 25 CYS B C 1
ATOM 770 O O . CYS B 1 25 ? -8.531 11.055 2.686 1 96.5 25 CYS B O 1
ATOM 772 N N . TYR B 1 26 ? -6.684 9.969 3.58 1 96.19 26 TYR B N 1
ATOM 773 C CA . TYR B 1 26 ? -7.473 8.867 4.109 1 96.19 26 TYR B CA 1
ATOM 774 C C . TYR B 1 26 ? -6.723 8.148 5.227 1 96.19 26 TYR B C 1
ATOM 776 O O . TYR B 1 26 ? -5.492 8.18 5.277 1 96.19 26 TYR B O 1
ATOM 784 N N . ALA B 1 27 ? -7.484 7.59 6.059 1 96.62 27 ALA B N 1
ATOM 785 C CA . ALA B 1 27 ? -6.891 6.828 7.156 1 96.62 27 ALA B CA 1
ATOM 786 C C . ALA B 1 27 ? -6.426 5.453 6.68 1 96.62 27 ALA B C 1
ATOM 788 O O . ALA B 1 27 ? -7.02 4.871 5.77 1 96.62 27 ALA B O 1
ATOM 789 N N . THR B 1 28 ? -5.367 4.93 7.316 1 97.25 28 THR B N 1
ATOM 790 C CA . THR B 1 28 ? -4.898 3.58 7.008 1 97.25 28 THR B CA 1
ATOM 791 C C . THR B 1 28 ? -5.844 2.535 7.598 1 97.25 28 THR B C 1
ATOM 793 O O . THR B 1 28 ? -6.617 2.832 8.508 1 97.25 28 THR B O 1
ATOM 796 N N . SER B 1 29 ? -5.773 1.348 7.039 1 96.12 29 SER B N 1
ATOM 797 C CA . SER B 1 29 ? -6.605 0.24 7.492 1 96.12 29 SER B CA 1
ATOM 798 C C . SER B 1 29 ? -6.379 -0.055 8.969 1 96.12 29 SER B C 1
ATOM 800 O O . SER B 1 29 ? -5.258 0.072 9.469 1 96.12 29 SER B O 1
ATOM 802 N N . PRO B 1 30 ? -7.441 -0.5 9.695 1 96.56 30 PRO B N 1
ATOM 803 C CA . PRO B 1 30 ? -7.273 -0.88 11.102 1 96.56 30 PRO B CA 1
ATOM 804 C C . PRO B 1 30 ? -6.332 -2.066 11.281 1 96.56 30 PRO B C 1
ATOM 806 O O . PRO B 1 30 ? -5.875 -2.332 12.398 1 96.56 30 PRO B O 1
ATOM 809 N N . GLU B 1 31 ? -6.012 -2.803 10.242 1 96.94 31 GLU B N 1
ATOM 810 C CA . GLU B 1 31 ? -5.117 -3.953 10.32 1 96.94 31 GLU B CA 1
ATOM 811 C C . GLU B 1 31 ? -3.656 -3.512 10.375 1 96.94 31 GLU B C 1
ATOM 813 O O . GLU B 1 31 ? -2.783 -4.285 10.781 1 96.94 31 GLU B O 1
ATOM 818 N N . CYS B 1 32 ? -3.479 -2.293 9.953 1 98.12 32 CYS B N 1
ATOM 819 C CA . CYS B 1 32 ? -2.111 -1.785 9.969 1 98.12 32 CYS B CA 1
ATOM 820 C C . CYS B 1 32 ? -1.604 -1.623 11.398 1 98.12 32 CYS B C 1
ATOM 822 O O . CYS B 1 32 ? -2.365 -1.256 12.289 1 98.12 32 CYS B O 1
ATOM 824 N N . PRO B 1 33 ? -0.255 -1.814 11.617 1 96.75 33 PRO B N 1
ATOM 825 C CA . PRO B 1 33 ? 0.29 -1.735 12.977 1 96.75 33 PRO B CA 1
ATOM 826 C C . PRO B 1 33 ? 0.146 -0.344 13.586 1 96.75 33 PRO B C 1
ATOM 828 O O . PRO B 1 33 ? 0.066 -0.21 14.812 1 96.75 33 PRO B O 1
ATOM 831 N N . HIS B 1 34 ? 0.194 0.658 12.727 1 96.94 34 HIS B N 1
ATOM 832 C CA . HIS B 1 34 ? 0.125 2.023 13.234 1 96.94 34 HIS B CA 1
ATOM 833 C C . HIS B 1 34 ? -1.088 2.758 12.672 1 96.94 34 HIS B C 1
ATOM 835 O O . HIS B 1 34 ? -1.415 2.615 11.492 1 96.94 34 HIS B O 1
ATOM 841 N N . ARG B 1 35 ? -1.695 3.561 13.531 1 95 35 ARG B N 1
ATOM 842 C CA . ARG B 1 35 ? -2.748 4.465 13.078 1 95 35 ARG B CA 1
ATOM 843 C C . ARG B 1 35 ? -2.154 5.699 12.406 1 95 35 ARG B C 1
ATOM 845 O O . ARG B 1 35 ? -1.335 6.402 13 1 95 35 ARG B O 1
ATOM 852 N N . ALA B 1 36 ? -2.59 5.883 11.125 1 98.06 36 ALA B N 1
ATOM 853 C CA . ALA B 1 36 ? -1.979 6.965 10.352 1 98.06 36 ALA B CA 1
ATOM 854 C C . ALA B 1 36 ? -2.965 7.543 9.344 1 98.06 36 ALA B C 1
ATOM 856 O O . ALA B 1 36 ? -4.031 6.969 9.109 1 98.06 36 ALA B O 1
ATOM 857 N N . VAL B 1 37 ? -2.617 8.633 8.867 1 97.94 37 VAL B N 1
ATOM 858 C CA . VAL B 1 37 ? -3.303 9.273 7.75 1 97.94 37 VAL B CA 1
ATOM 859 C C . VAL B 1 37 ? -2.338 9.43 6.578 1 97.94 37 VAL B C 1
ATOM 861 O O . VAL B 1 37 ? -1.184 9.82 6.762 1 97.94 37 VAL B O 1
ATOM 864 N N . ILE B 1 38 ? -2.814 9.055 5.449 1 98.12 38 ILE B N 1
ATOM 865 C CA . ILE B 1 38 ? -2.045 9.227 4.223 1 98.12 38 ILE B CA 1
ATOM 866 C C . ILE B 1 38 ? -2.564 10.445 3.457 1 98.12 38 ILE B C 1
ATOM 868 O O . ILE B 1 38 ? -3.756 10.523 3.145 1 98.12 38 ILE B O 1
ATOM 872 N N . PHE B 1 39 ? -1.638 11.383 3.154 1 97.62 39 PHE B N 1
ATOM 873 C CA . PHE B 1 39 ? -1.961 12.547 2.338 1 97.62 39 PHE B CA 1
ATOM 874 C C . PHE B 1 39 ? -1.472 12.352 0.906 1 97.62 39 PHE B C 1
ATOM 876 O O . PHE B 1 39 ? -0.304 12.031 0.682 1 97.62 39 PHE B O 1
ATOM 883 N N . LYS B 1 40 ? -2.412 12.453 -0.012 1 97.31 40 LYS B N 1
ATOM 884 C CA . LYS B 1 40 ? -2.035 12.562 -1.418 1 97.31 40 LYS B CA 1
ATOM 885 C C . LYS B 1 40 ? -1.735 14.008 -1.799 1 97.31 40 LYS B C 1
ATOM 887 O O . LYS B 1 40 ? -2.572 14.891 -1.605 1 97.31 40 LYS B O 1
ATOM 892 N N . VAL B 1 41 ? -0.529 14.203 -2.387 1 96.81 41 VAL B N 1
ATOM 893 C CA . VAL B 1 41 ? -0.141 15.57 -2.699 1 96.81 41 VAL B CA 1
ATOM 894 C C . VAL B 1 41 ? -0.181 15.789 -4.211 1 96.81 41 VAL B C 1
ATOM 896 O O . VAL B 1 41 ? -0.336 14.836 -4.977 1 96.81 41 VAL B O 1
ATOM 899 N N . LYS B 1 42 ? -0.119 16.969 -4.672 1 96.12 42 LYS B N 1
ATOM 900 C CA . LYS B 1 42 ? -0.312 17.375 -6.059 1 96.12 42 LYS B CA 1
ATOM 901 C C . LYS B 1 42 ? 0.662 16.656 -6.988 1 96.12 42 LYS B C 1
ATOM 903 O O . LYS B 1 42 ? 0.321 16.344 -8.133 1 96.12 42 LYS B O 1
ATOM 908 N N . ASN B 1 43 ? 1.841 16.312 -6.539 1 94.44 43 ASN B N 1
ATOM 909 C CA . ASN B 1 43 ? 2.811 15.648 -7.398 1 94.44 43 ASN B CA 1
ATOM 910 C C . ASN B 1 43 ? 2.557 14.148 -7.469 1 94.44 43 ASN B C 1
ATOM 912 O O . ASN B 1 43 ? 3.35 13.406 -8.047 1 94.44 43 ASN B O 1
ATOM 916 N N . GLY B 1 44 ? 1.554 13.672 -6.762 1 94.5 44 GLY B N 1
ATOM 917 C CA . GLY B 1 44 ? 1.112 12.289 -6.871 1 94.5 44 GLY B CA 1
ATOM 918 C C . GLY B 1 44 ? 1.648 11.398 -5.762 1 94.5 44 GLY B C 1
ATOM 919 O O . GLY B 1 44 ? 1.277 10.227 -5.664 1 94.5 44 GLY B O 1
ATOM 920 N N . LYS B 1 45 ? 2.439 12.07 -4.977 1 96.38 45 LYS B N 1
ATOM 921 C CA . LYS B 1 45 ? 3.045 11.297 -3.893 1 96.38 45 LYS B CA 1
ATOM 922 C C . LYS B 1 45 ? 2.078 11.133 -2.723 1 96.38 45 LYS B C 1
ATOM 924 O O . LYS B 1 45 ? 1.124 11.906 -2.59 1 96.38 45 LYS B O 1
ATOM 929 N N . GLU B 1 46 ? 2.301 10.078 -1.97 1 97.94 46 GLU B N 1
ATOM 930 C CA . GLU B 1 46 ? 1.57 9.836 -0.73 1 97.94 46 GLU B CA 1
ATOM 931 C C . GLU B 1 46 ? 2.492 9.93 0.482 1 97.94 46 GLU B C 1
ATOM 933 O O . GLU B 1 46 ? 3.58 9.352 0.49 1 97.94 46 GLU B O 1
ATOM 938 N N . ILE B 1 47 ? 1.928 10.703 1.4 1 98.25 47 ILE B N 1
ATOM 939 C CA . ILE B 1 47 ? 2.775 11.008 2.549 1 98.25 47 ILE B CA 1
ATOM 940 C C . ILE B 1 47 ? 2.08 10.562 3.834 1 98.25 47 ILE B C 1
ATOM 942 O O . ILE B 1 47 ? 0.923 10.914 4.074 1 98.25 47 ILE B O 1
ATOM 946 N N . CYS B 1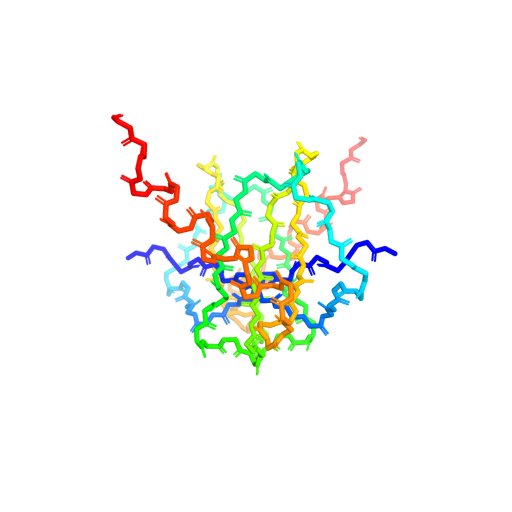 48 ? 2.801 9.836 4.594 1 98.56 48 CYS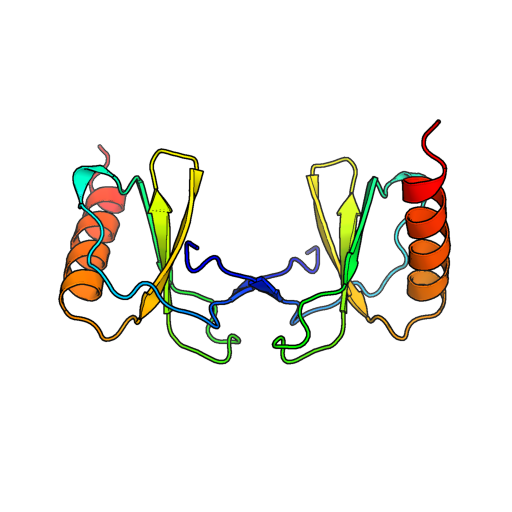 B N 1
ATOM 947 C CA . CYS B 1 48 ? 2.285 9.344 5.867 1 98.56 48 CYS B CA 1
ATOM 948 C C . CYS B 1 48 ? 2.383 10.422 6.945 1 98.56 48 CYS B C 1
ATOM 950 O O . CYS B 1 48 ? 3.428 11.047 7.109 1 98.56 48 CYS B O 1
ATOM 952 N N . ALA B 1 49 ? 1.364 10.562 7.719 1 98.25 49 ALA B N 1
ATOM 953 C CA . ALA B 1 49 ? 1.365 11.453 8.875 1 98.25 49 ALA B CA 1
ATOM 954 C C . ALA B 1 49 ? 0.69 10.789 10.078 1 98.25 49 ALA B C 1
ATOM 956 O O . ALA B 1 49 ? -0.271 10.031 9.914 1 98.25 49 ALA B O 1
ATOM 957 N N . GLN B 1 50 ? 1.164 11.094 11.234 1 97.06 50 GLN B N 1
ATOM 958 C CA . GLN B 1 50 ? 0.587 10.555 12.461 1 97.06 50 GLN B CA 1
ATOM 959 C C . GLN B 1 50 ? -0.796 11.141 12.719 1 97.06 50 GLN B C 1
ATOM 961 O O . GLN B 1 50 ? -0.95 12.359 12.828 1 97.06 50 GLN B O 1
ATOM 966 N N . ALA B 1 51 ? -1.723 10.305 12.93 1 96.38 51 ALA B N 1
ATOM 967 C CA . ALA B 1 51 ? -3.123 10.703 13.047 1 96.38 51 ALA B CA 1
ATOM 968 C C . ALA B 1 51 ? -3.348 11.57 14.281 1 96.38 51 ALA B C 1
ATOM 970 O O . ALA B 1 51 ? -4.316 12.328 14.344 1 96.38 51 ALA B O 1
ATOM 971 N N . SER B 1 52 ? -2.492 11.453 15.242 1 96 52 SER B N 1
ATOM 972 C CA . SER B 1 52 ? -2.701 12.125 16.531 1 96 52 SER B CA 1
ATOM 973 C C . SER B 1 52 ? -2.256 13.578 16.469 1 96 52 SER B C 1
ATOM 975 O O . SER B 1 52 ? -2.559 14.367 17.375 1 96 52 SER B O 1
ATOM 977 N N . ARG B 1 53 ? -1.546 13.969 15.508 1 96.25 53 ARG B N 1
ATOM 978 C CA . ARG B 1 53 ? -1.03 15.328 15.414 1 96.25 53 ARG B CA 1
ATOM 979 C C . ARG B 1 53 ? -2.152 16.328 15.125 1 96.25 53 ARG B C 1
ATOM 981 O O . ARG B 1 53 ? -3.035 16.047 14.305 1 96.25 53 ARG B O 1
ATOM 988 N N . ALA B 1 54 ? -2.023 17.516 15.641 1 95.81 54 ALA B N 1
ATOM 989 C CA . ALA B 1 54 ? -3.104 18.5 15.562 1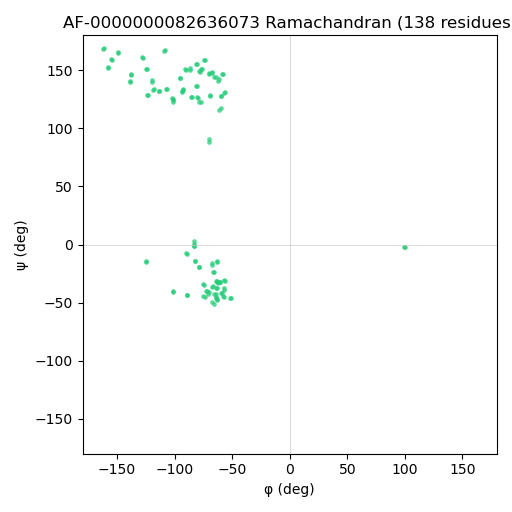 95.81 54 ALA B CA 1
ATOM 990 C C . ALA B 1 54 ? -3.357 18.922 14.125 1 95.81 54 ALA B C 1
ATOM 992 O O . ALA B 1 54 ? -4.508 19.016 13.688 1 95.81 54 ALA B O 1
ATOM 993 N N . TRP B 1 55 ? -2.32 19.297 13.445 1 95.94 55 TRP B N 1
ATOM 994 C CA . TRP B 1 55 ? -2.52 19.781 12.086 1 95.94 55 TRP B CA 1
ATOM 995 C C . TRP B 1 55 ? -3.107 18.688 11.203 1 95.94 55 TRP B C 1
ATOM 997 O O . TRP B 1 55 ? -3.832 18.984 10.242 1 95.94 55 TRP B O 1
ATOM 1007 N N . VAL B 1 56 ? -2.764 17.344 11.438 1 97.06 56 VAL B N 1
ATOM 1008 C CA . VAL B 1 56 ? -3.301 16.219 10.68 1 97.06 56 VAL B CA 1
ATOM 1009 C C . VAL B 1 56 ? -4.809 16.125 10.898 1 97.06 56 VAL B C 1
ATOM 1011 O O . VAL B 1 56 ? -5.574 16.016 9.938 1 97.06 56 VAL B O 1
ATOM 1014 N N . LYS B 1 57 ? -5.191 16.203 12.141 1 95.19 57 LYS B N 1
ATOM 1015 C CA . LYS B 1 57 ? -6.613 16.156 12.477 1 95.19 57 LYS B CA 1
ATOM 1016 C C . LYS B 1 57 ? -7.375 17.297 11.797 1 95.19 57 LYS B C 1
ATOM 1018 O O . LYS B 1 57 ? -8.453 17.078 11.242 1 95.19 57 LYS B O 1
ATOM 1023 N N . HIS B 1 58 ? -6.801 18.422 11.805 1 93.88 58 HIS B N 1
ATOM 1024 C CA . HIS B 1 58 ? -7.426 19.594 11.195 1 93.88 58 HIS B CA 1
ATOM 1025 C C . HIS B 1 58 ? -7.594 19.406 9.688 1 93.88 58 HIS B C 1
ATOM 1027 O O . HIS B 1 58 ? -8.664 19.688 9.141 1 93.88 58 HIS B O 1
ATOM 1033 N N . TYR B 1 59 ? -6.625 18.938 9.039 1 94.5 59 TYR B N 1
ATOM 1034 C CA . TYR B 1 59 ? -6.684 18.734 7.594 1 94.5 59 TYR B CA 1
ATOM 1035 C C . TYR B 1 59 ? -7.699 17.656 7.242 1 94.5 59 TYR B C 1
ATOM 1037 O O . TYR B 1 59 ? -8.438 17.781 6.26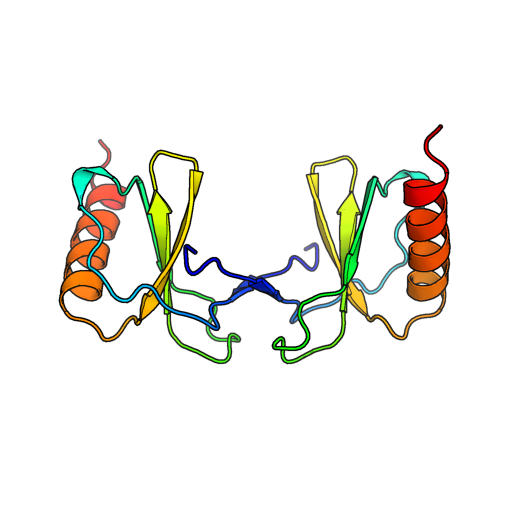2 1 94.5 59 TYR B O 1
ATOM 1045 N N . GLN B 1 60 ? -7.711 16.547 8.023 1 93.44 60 GLN B N 1
ATOM 1046 C CA . GLN B 1 60 ? -8.664 15.461 7.785 1 93.44 60 GLN B CA 1
ATOM 1047 C C . GLN B 1 60 ? -10.102 15.969 7.844 1 93.44 60 GLN B C 1
ATOM 1049 O O . GLN B 1 60 ? -10.93 15.594 7.016 1 93.44 60 GLN B O 1
ATOM 1054 N N . GLU B 1 61 ? -10.289 16.734 8.836 1 89.56 61 GLU B N 1
ATOM 1055 C CA . GLU B 1 61 ? -11.625 17.297 9.008 1 89.56 61 GLU B CA 1
ATOM 1056 C C . GLU B 1 61 ? -12 18.203 7.84 1 89.56 61 GLU B C 1
ATOM 1058 O O . GLU B 1 61 ? -13.141 18.203 7.383 1 89.56 61 GLU B O 1
ATOM 1063 N N . THR B 1 62 ? -11.109 18.922 7.34 1 86.75 62 THR B N 1
ATOM 1064 C CA . THR B 1 62 ? -11.359 19.844 6.242 1 86.75 62 THR B CA 1
ATOM 1065 C C . THR B 1 62 ? -11.633 19.094 4.945 1 86.75 62 THR B C 1
ATOM 1067 O O . THR B 1 62 ? -12.523 19.469 4.18 1 86.75 62 THR B O 1
ATOM 1070 N N . PHE B 1 63 ? -10.953 18.047 4.609 1 84 63 PHE B N 1
ATOM 1071 C CA . PHE B 1 63 ? -11.117 17.281 3.383 1 84 63 PHE B CA 1
ATOM 1072 C C . PHE B 1 63 ? -12.367 16.406 3.451 1 84 63 PHE B C 1
ATOM 1074 O O . PHE B 1 63 ? -13.047 16.219 2.441 1 84 63 PHE B O 1
ATOM 1081 N N . LYS B 1 64 ? -12.625 15.719 4.543 1 71.19 64 LYS B N 1
ATOM 1082 C CA . LYS B 1 64 ? -13.852 14.953 4.699 1 71.19 64 LYS B CA 1
ATOM 1083 C C . LYS B 1 64 ? -15.078 15.82 4.41 1 71.19 64 LYS B C 1
ATOM 1085 O O . LYS B 1 64 ? -16.016 15.375 3.746 1 71.19 64 LYS B O 1
ATOM 1090 N N . VAL B 1 65 ? -15.055 16.938 4.949 1 63.12 65 VAL B N 1
ATOM 1091 C CA . VAL B 1 65 ? -16.156 17.875 4.758 1 63.12 65 VAL B CA 1
ATOM 1092 C C . VAL B 1 65 ? -16.203 18.344 3.305 1 63.12 65 VAL B C 1
ATOM 1094 O O . VAL B 1 65 ? -17.266 18.453 2.713 1 63.12 65 VAL B O 1
ATOM 1097 N N . SER B 1 66 ? -15.109 18.484 2.785 1 60.38 66 SER B N 1
ATOM 1098 C CA . SER B 1 66 ? -15.094 18.953 1.398 1 60.38 66 SER B CA 1
ATOM 1099 C C . SER B 1 66 ? -15.57 17.844 0.451 1 60.38 66 SER B C 1
ATOM 1101 O O . SER B 1 66 ? -16.156 18.141 -0.591 1 60.38 66 SER B O 1
ATOM 1103 N N . SER B 1 67 ? -15.141 16.625 0.745 1 57.47 67 SER B N 1
ATOM 1104 C CA . SER B 1 67 ? -15.633 15.539 -0.096 1 57.47 67 SER B CA 1
ATOM 1105 C C . SER B 1 67 ? -17.156 15.438 -0.03 1 57.47 67 SER B C 1
ATOM 1107 O O . SER B 1 67 ? -17.781 14.953 -0.971 1 57.47 67 SER B O 1
ATOM 1109 N N . PHE B 1 68 ? -17.812 15.75 1.065 1 52.16 68 PHE B N 1
ATOM 1110 C CA . PHE B 1 68 ? -19.266 15.789 1.123 1 52.16 68 PHE B CA 1
ATOM 1111 C C . PHE B 1 68 ? -19.797 17.031 0.432 1 52.16 68 PHE B C 1
ATOM 1113 O O . PHE B 1 68 ? -20.922 17.031 -0.067 1 52.16 68 PHE B O 1
ATOM 1120 N N . SER B 1 69 ? -19.094 18.109 0.503 1 41.34 69 SER B N 1
ATOM 1121 C CA . SER B 1 69 ? -19.641 19.328 -0.074 1 41.34 69 SER B CA 1
ATOM 1122 C C . SER B 1 69 ? -19.391 19.391 -1.576 1 41.34 69 SER B C 1
ATOM 1124 O O . SER B 1 69 ? -19.484 20.469 -2.182 1 41.34 69 SER B O 1
ATOM 1126 N N . LEU B 1 70 ? -18.781 18.453 -2.152 1 42.94 70 LEU B N 1
ATOM 1127 C CA . LEU B 1 70 ? -18.797 18.656 -3.598 1 42.94 70 LEU B CA 1
ATOM 1128 C C . LEU B 1 70 ? -20.234 18.656 -4.125 1 42.94 70 LEU B C 1
ATOM 1130 O O . LEU B 1 70 ? -21.016 17.734 -3.838 1 42.94 70 LEU B O 1
ATOM 1134 N N . PRO B 1 71 ? -20.734 19.891 -4.723 1 39.78 71 PRO B N 1
ATOM 1135 C CA . PRO B 1 71 ? -22.094 19.984 -5.266 1 39.78 71 PRO B CA 1
ATOM 1136 C C . PRO B 1 71 ? -22.375 18.938 -6.34 1 39.78 71 PRO B C 1
ATOM 1138 O O . PRO B 1 71 ? -21.469 18.5 -7.047 1 39.78 71 PRO B O 1
#

Secondary structure (DSSP, 8-state):
---PPEEE-SS---SPPPGGGEEEEEEPPTTSSS-EEEEEETTS-EEEEETTSHHHHHHHHHHHHHHH---/---PPEEE-SS---SPPPGGGEEEEEEPPTTSSS-EEEEEETTS-EEEEETTSHHHHHHHHHHHHHHH---

Organism: Casuarius casuarius (NCBI:txid8787)

Solvent-accessible surface area (backbone atoms only — not comparable to full-atom values): 8247 Å² total; per-residue (Å²): 128,83,22,47,55,44,58,31,49,88,45,57,46,83,68,86,71,61,67,90,44,50,72,48,73,47,70,42,54,89,84,38,95,42,77,31,28,38,36,32,30,77,90,71,49,49,34,17,30,50,51,84,41,67,70,48,46,53,52,51,55,54,48,58,51,46,67,67,60,60,128,129,82,22,47,56,43,59,32,47,89,46,58,46,83,69,86,73,62,68,89,45,50,73,48,72,48,69,43,54,89,84,38,95,43,78,32,28,36,35,32,30,75,90,70,48,50,34,16,30,50,50,85,39,68,70,51,47,52,51,51,54,53,49,58,51,46,68,66,60,60,128

Radius of gyration: 17.61 Å; Cα contacts (8 Å, |Δi|>4): 259; chains: 2; bounding box: 40×47×40 Å

Nearest PDB structures (foldseek):
  5cor-assembly1_I  TM=9.686E-01  e=1.023E-07  Homo sapiens
  2x6l-assembly1_A  TM=9.713E-01  e=6.573E-07  Homo sapiens
  4ra8-assembly3_E  TM=9.700E-01  e=1.098E-06  Homo sapiens
  5l2u-assembly2_H-2  TM=9.662E-01  e=2.372E-06  Homo sapiens
  1eqt-assembly1_B  TM=9.348E-01  e=1.721E-06  Homo sapiens

InterPro domains:
  IPR000827 CC chemokine, conserved site [PS00472] (8-49)
  IPR001811 Chemokine interleukin-8-like domain [PF0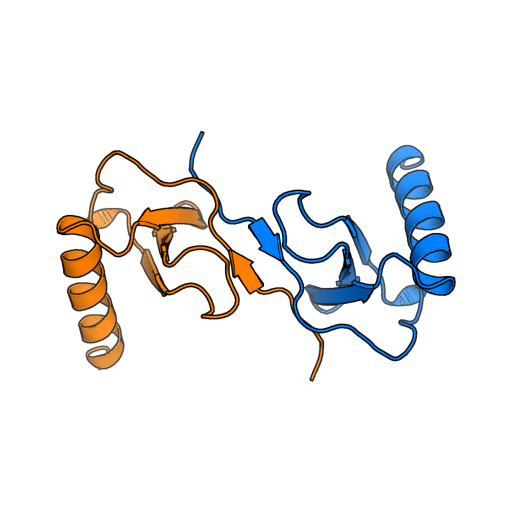0048] (7-59)
  IPR001811 Chemokine interleukin-8-like domain [SM00199] (5-63)
  IPR036048 Chemokine interleukin-8-like superfamily [SSF54117] (3-64)
  IPR039809 Chemokine beta/gamma/delta [PTHR12015] (4-63)